Protein AF-A0AAE0FX64-F1 (afdb_monomer)

pLDDT: mean 77.16, std 15.78, range [43.53, 96.94]

Nearest PDB structures (foldseek):
  6x3m-assembly2_D  TM=1.514E-01  e=5.881E+00  Streptococcus pyogenes phage H4489A
  6x3m-assembly2_E  TM=1.692E-01  e=7.720E+00  Streptococcus pyogenes phage H4489A

Foldseek 3Di:
DVQVVVVHDPCPCVVQVDPPHDDDDDDADDDDDPQAQDQPPQQPQDLDPDDPVRHDYSDDDDDDPGFKDKAQDDLDFRDWDDDPSGTDTDHHQNVDPDDHPPDDIDMDGDDDDD

Structure (mmCIF, N/CA/C/O backbone):
data_AF-A0AAE0FX64-F1
#
_entry.id   AF-A0AAE0FX64-F1
#
loop_
_atom_site.group_PDB
_atom_site.id
_atom_site.type_symbol
_atom_site.label_atom_id
_atom_site.label_alt_id
_atom_site.label_comp_id
_atom_site.label_asym_id
_atom_site.label_entity_id
_atom_site.label_seq_id
_atom_site.pdbx_PDB_ins_code
_atom_site.Cartn_x
_atom_site.Cartn_y
_atom_site.Cartn_z
_atom_site.occupancy
_atom_site.B_iso_or_equiv
_atom_site.auth_seq_id
_atom_site.auth_comp_id
_atom_site.auth_asym_id
_atom_site.auth_atom_id
_atom_site.pdbx_PDB_model_num
ATOM 1 N N . ALA A 1 1 ? -15.455 4.513 8.759 1.00 88.56 1 ALA A N 1
ATOM 2 C CA . ALA A 1 1 ? -15.766 3.591 7.643 1.00 88.56 1 ALA A CA 1
ATOM 3 C C . ALA A 1 1 ? -15.328 2.167 7.974 1.00 88.56 1 ALA A C 1
ATOM 5 O O . ALA A 1 1 ? -16.208 1.354 8.191 1.00 88.56 1 ALA A O 1
ATOM 6 N N . MET A 1 2 ? -14.022 1.890 8.125 1.00 90.38 2 MET A N 1
ATOM 7 C CA . MET A 1 2 ? -13.515 0.538 8.438 1.00 90.38 2 MET A CA 1
ATOM 8 C C . MET A 1 2 ? -14.199 -0.126 9.644 1.00 90.38 2 MET A C 1
ATOM 10 O O . MET A 1 2 ? -14.647 -1.255 9.517 1.00 90.38 2 MET A O 1
ATOM 14 N N . ALA A 1 3 ? -14.330 0.571 10.782 1.00 92.31 3 ALA A N 1
ATOM 15 C CA . ALA A 1 3 ? -14.966 -0.002 11.977 1.00 92.31 3 ALA A CA 1
ATOM 16 C C . ALA A 1 3 ? -16.429 -0.400 11.722 1.00 92.31 3 ALA A C 1
ATOM 18 O O . ALA A 1 3 ? -16.837 -1.513 12.028 1.00 92.31 3 ALA A O 1
ATOM 19 N N . LEU A 1 4 ? -17.187 0.480 11.064 1.00 95.88 4 LEU A N 1
ATOM 20 C CA . LEU A 1 4 ? -18.588 0.232 10.721 1.00 95.88 4 LEU A CA 1
ATOM 21 C C . LEU A 1 4 ? -18.750 -0.939 9.739 1.00 95.88 4 LEU A C 1
ATOM 23 O O . LEU A 1 4 ? -19.707 -1.687 9.855 1.00 95.88 4 LEU A O 1
ATOM 27 N N . SER A 1 5 ? -17.819 -1.124 8.794 1.00 94.75 5 SER A N 1
ATOM 28 C CA . SER A 1 5 ? -17.826 -2.275 7.874 1.00 94.75 5 SER A CA 1
ATOM 29 C C . SER A 1 5 ? -17.555 -3.617 8.561 1.00 94.75 5 SER A C 1
ATOM 31 O O . SER A 1 5 ? -17.795 -4.655 7.957 1.00 94.75 5 SER A O 1
ATOM 33 N N . LEU A 1 6 ? -17.041 -3.591 9.793 1.00 92.38 6 LEU A N 1
ATOM 34 C CA . LEU A 1 6 ? -16.822 -4.759 10.646 1.00 92.38 6 LEU A CA 1
ATOM 35 C C . LEU A 1 6 ? -17.911 -4.898 11.725 1.00 92.38 6 LEU A C 1
ATOM 37 O O . LEU A 1 6 ? -17.715 -5.638 12.684 1.00 92.38 6 LEU A O 1
ATOM 41 N N . ASP A 1 7 ? -19.017 -4.153 11.610 1.00 96.25 7 ASP A N 1
ATOM 42 C CA . ASP A 1 7 ? -20.089 -4.075 12.613 1.00 96.25 7 ASP A CA 1
ATOM 43 C C . ASP A 1 7 ? -19.603 -3.642 14.014 1.00 96.25 7 ASP A C 1
ATOM 45 O O . ASP A 1 7 ? -20.181 -3.995 15.044 1.00 96.25 7 ASP A O 1
ATOM 49 N N . LEU A 1 8 ? -18.539 -2.833 14.063 1.00 94.94 8 LEU A N 1
ATOM 50 C CA . LEU A 1 8 ? -17.986 -2.260 15.290 1.00 94.94 8 LEU A CA 1
ATOM 51 C C . LEU A 1 8 ? -18.416 -0.792 15.483 1.00 94.94 8 LEU A C 1
ATOM 53 O O . LEU A 1 8 ? -18.700 -0.091 14.504 1.00 94.94 8 LEU A O 1
ATOM 57 N N . PRO A 1 9 ? -18.416 -0.273 16.730 1.00 96.94 9 PRO A N 1
ATOM 58 C CA . PRO A 1 9 ? -18.567 1.156 16.992 1.00 96.94 9 PRO A CA 1
ATOM 59 C C . PRO A 1 9 ? -17.598 2.019 16.170 1.00 96.94 9 PRO A C 1
ATOM 61 O O . PRO A 1 9 ? -16.444 1.659 15.957 1.00 96.94 9 PRO A O 1
ATOM 64 N N . ALA A 1 10 ? -18.036 3.207 15.743 1.00 95.25 10 ALA A N 1
ATOM 65 C CA . ALA A 1 10 ? -17.227 4.080 14.882 1.00 95.25 10 ALA A CA 1
ATOM 66 C C . ALA A 1 10 ? -15.847 4.438 15.471 1.00 95.25 10 ALA A C 1
ATOM 68 O O . ALA A 1 10 ? -14.904 4.634 14.708 1.00 95.25 10 ALA A O 1
ATOM 69 N N . SER A 1 11 ? -15.739 4.477 16.801 1.00 93.25 11 SER A N 1
ATOM 70 C CA . SER A 1 11 ? -14.532 4.801 17.565 1.00 93.25 11 SER A CA 1
ATOM 71 C C . SER A 1 11 ? -13.617 3.603 17.848 1.00 93.25 11 SER A C 1
ATOM 73 O O . SER A 1 11 ? -12.603 3.748 18.528 1.00 93.25 11 SER A O 1
ATOM 75 N N . SER A 1 12 ? -13.937 2.400 17.355 1.00 90.62 12 SER A N 1
ATOM 76 C CA . SER A 1 12 ? -13.191 1.177 17.696 1.00 90.62 12 SER A CA 1
ATOM 77 C C . SER A 1 12 ? -11.717 1.193 17.294 1.00 90.62 12 SER A C 1
ATOM 79 O O . SER A 1 12 ? -10.937 0.421 17.847 1.00 90.62 12 SER A O 1
ATOM 81 N N . PHE A 1 13 ? -11.319 2.067 16.367 1.00 87.94 13 PHE A N 1
ATOM 82 C CA . PHE A 1 13 ? -9.920 2.223 15.974 1.00 87.94 13 PHE A CA 1
ATOM 83 C C . PHE A 1 13 ? -9.236 3.469 16.551 1.00 87.94 13 PHE A C 1
ATOM 85 O O . PHE A 1 13 ? -8.040 3.640 16.331 1.00 87.94 13 PHE A O 1
ATOM 92 N N . ASP A 1 14 ? -9.938 4.304 17.326 1.00 88.75 14 ASP A N 1
ATOM 93 C CA . ASP A 1 14 ? -9.409 5.587 17.813 1.00 88.75 14 ASP A CA 1
ATOM 94 C C . ASP A 1 14 ? -8.144 5.400 18.655 1.00 88.75 14 ASP A C 1
ATOM 96 O O . ASP A 1 14 ? -7.192 6.162 18.510 1.00 88.75 14 ASP A O 1
ATOM 100 N N . GLN A 1 15 ? -8.086 4.332 19.458 1.00 83.62 15 GLN A N 1
ATOM 101 C CA . GLN A 1 15 ? -6.920 4.008 20.289 1.00 83.62 15 GLN A CA 1
ATOM 102 C C . GLN A 1 15 ? -5.633 3.756 19.484 1.00 83.62 15 GLN A C 1
ATOM 104 O O . GLN A 1 15 ? -4.537 3.950 20.000 1.00 83.62 15 GLN A O 1
ATOM 109 N N . TYR A 1 16 ? -5.747 3.327 18.222 1.00 83.25 16 TYR A N 1
ATOM 110 C CA . TYR A 1 16 ? -4.592 3.101 17.343 1.00 83.25 16 TYR A CA 1
ATOM 111 C C . TYR A 1 16 ? -4.169 4.374 16.598 1.00 83.25 16 TYR A C 1
ATOM 113 O O . TYR A 1 16 ? -3.093 4.410 16.004 1.00 83.25 16 TYR A O 1
ATOM 121 N N . CYS A 1 17 ? -5.009 5.410 16.636 1.00 83.25 17 CYS A N 1
ATOM 122 C CA . CYS A 1 17 ? -4.814 6.693 15.963 1.00 83.25 17 CYS A CA 1
ATOM 123 C C . CYS A 1 17 ? -4.606 7.857 16.953 1.00 83.25 17 CYS A C 1
ATOM 125 O O . CYS A 1 17 ? -4.381 8.990 16.532 1.00 83.25 17 CYS A O 1
ATOM 127 N N . SER A 1 18 ? -4.704 7.604 18.261 1.00 81.06 18 SER A N 1
ATOM 128 C CA . SER A 1 18 ? -4.551 8.595 19.328 1.00 81.06 18 SER A CA 1
ATOM 129 C C . SER A 1 18 ? -3.079 8.865 19.672 1.00 81.06 18 SER A C 1
ATOM 131 O O . SER A 1 18 ? -2.166 8.417 18.978 1.00 81.06 18 SER A O 1
ATOM 133 N N . GLU A 1 19 ? -2.823 9.643 20.724 1.00 79.38 19 GLU A N 1
ATOM 134 C CA . GLU A 1 19 ? -1.471 10.037 21.140 1.00 79.38 19 GLU A CA 1
ATOM 135 C C . GLU A 1 19 ? -0.508 8.841 21.257 1.00 79.38 19 GLU A C 1
ATOM 137 O O . GLU A 1 19 ? -0.845 7.803 21.822 1.00 79.38 19 GLU A O 1
ATOM 142 N N . GLY A 1 20 ? 0.700 8.992 20.705 1.00 75.56 20 GLY A N 1
ATOM 143 C CA . GLY A 1 20 ? 1.733 7.949 20.690 1.00 75.56 20 GLY A CA 1
ATOM 144 C C . GLY A 1 20 ? 1.787 7.094 19.418 1.00 75.56 20 GLY A C 1
ATOM 145 O O . GLY A 1 20 ? 2.748 6.341 19.252 1.00 75.56 20 GLY A O 1
ATOM 146 N N . HIS A 1 21 ? 0.828 7.226 18.493 1.00 81.00 21 HIS A N 1
ATOM 147 C CA . HIS A 1 21 ? 0.955 6.603 17.173 1.00 81.00 21 HIS A CA 1
ATOM 148 C C . HIS A 1 21 ? 2.131 7.211 16.389 1.00 81.00 21 HIS A C 1
ATOM 150 O O . HIS A 1 21 ? 2.420 8.407 16.476 1.00 81.00 21 HIS A O 1
ATOM 156 N N . THR A 1 22 ? 2.816 6.385 15.600 1.00 81.56 22 THR A N 1
ATOM 157 C CA . THR A 1 22 ? 3.906 6.830 14.731 1.00 81.56 22 THR A CA 1
ATOM 158 C C . THR A 1 22 ? 3.419 6.898 13.290 1.00 81.56 22 THR A C 1
ATOM 160 O O . THR A 1 22 ? 2.960 5.912 12.721 1.00 81.56 22 THR A O 1
ATOM 163 N N . SER A 1 23 ? 3.535 8.082 12.692 1.00 86.06 23 SER A N 1
ATOM 164 C CA . SER A 1 23 ? 3.363 8.291 11.253 1.00 86.06 23 SER A CA 1
ATOM 165 C C . SER A 1 23 ? 4.723 8.622 10.647 1.00 86.06 23 SER A C 1
ATOM 167 O O . SER A 1 23 ? 5.478 9.406 11.222 1.00 86.06 23 SER A O 1
ATOM 169 N N . TYR A 1 24 ? 5.054 8.043 9.494 1.00 88.38 24 TYR A N 1
ATOM 170 C CA . TYR A 1 24 ? 6.290 8.357 8.777 1.00 88.38 24 TYR A CA 1
ATOM 171 C C . TYR A 1 24 ? 6.052 8.427 7.269 1.00 88.38 24 TYR A C 1
ATOM 173 O O . TYR A 1 24 ? 5.180 7.753 6.726 1.00 88.38 24 TYR A O 1
ATOM 181 N N . LEU A 1 25 ? 6.853 9.250 6.593 1.00 92.62 25 LEU A N 1
ATOM 182 C CA . LEU A 1 25 ? 6.854 9.390 5.141 1.00 92.62 25 LEU A CA 1
ATOM 183 C C . LEU A 1 25 ? 8.064 8.651 4.565 1.00 92.62 25 LEU A C 1
ATOM 185 O O . LEU A 1 25 ? 9.189 8.859 5.019 1.00 92.62 25 LEU A O 1
ATOM 189 N N . ARG A 1 26 ? 7.842 7.819 3.543 1.00 93.50 26 ARG A N 1
ATOM 190 C CA . ARG A 1 26 ? 8.909 7.236 2.719 1.00 93.50 26 ARG A CA 1
ATOM 191 C C . ARG A 1 26 ? 8.817 7.795 1.308 1.00 93.50 26 ARG A C 1
ATOM 193 O O . ARG A 1 26 ? 7.772 7.693 0.674 1.00 93.50 26 ARG A O 1
ATOM 200 N N . LEU A 1 27 ? 9.918 8.364 0.827 1.00 95.19 27 LEU A N 1
ATOM 201 C CA . LEU A 1 27 ? 10.075 8.791 -0.559 1.00 95.19 27 LEU A CA 1
ATOM 202 C C . LEU A 1 27 ? 11.013 7.800 -1.240 1.00 95.19 27 LEU A C 1
ATOM 204 O O . LEU A 1 27 ? 12.211 7.791 -0.964 1.00 95.19 27 LEU A O 1
ATOM 208 N N . ASN A 1 28 ? 10.454 6.943 -2.088 1.00 93.62 28 ASN A N 1
ATOM 209 C CA . ASN A 1 28 ? 11.212 5.909 -2.779 1.00 93.62 28 ASN A CA 1
ATOM 210 C C . ASN A 1 28 ? 11.461 6.341 -4.227 1.00 93.62 28 ASN A C 1
ATOM 212 O O . ASN A 1 28 ? 10.514 6.662 -4.942 1.00 93.62 28 ASN A O 1
ATOM 216 N N . TYR A 1 29 ? 12.722 6.329 -4.659 1.00 92.62 29 TYR A N 1
ATOM 217 C CA . TYR A 1 29 ? 13.104 6.525 -6.056 1.00 92.62 29 TYR A CA 1
ATOM 218 C C . TYR A 1 29 ? 13.750 5.244 -6.580 1.00 92.62 29 TYR A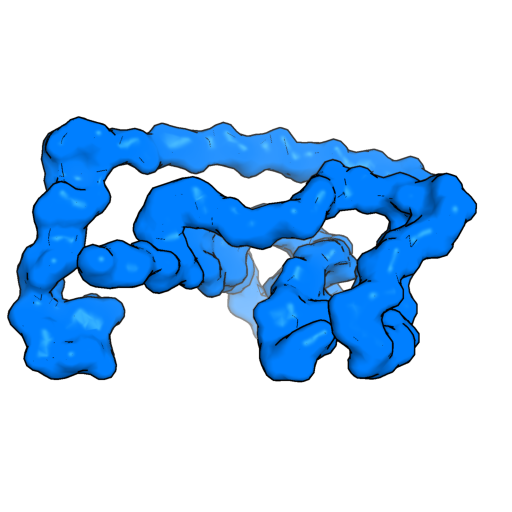 C 1
ATOM 220 O O . TYR A 1 29 ? 14.763 4.795 -6.041 1.00 92.62 29 TYR A O 1
ATOM 228 N N . TYR A 1 30 ? 13.164 4.667 -7.627 1.00 89.25 30 TYR A N 1
ATOM 229 C CA . TYR A 1 30 ? 13.629 3.428 -8.244 1.00 89.25 30 TYR A CA 1
ATOM 230 C C . TYR A 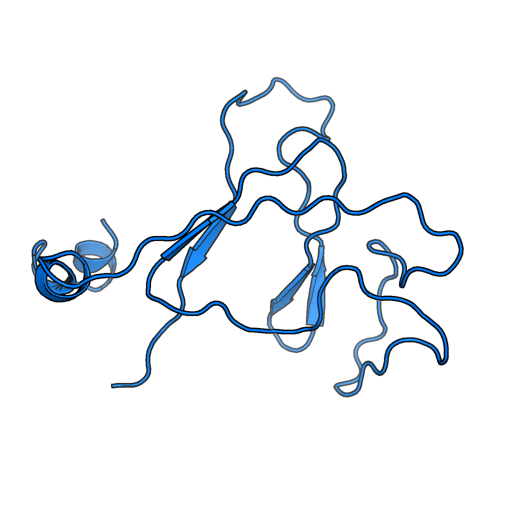1 30 ? 14.190 3.738 -9.641 1.00 89.25 30 TYR A C 1
ATOM 232 O O . TYR A 1 30 ? 13.411 3.975 -10.565 1.00 89.25 30 TYR A O 1
ATOM 240 N N . PRO A 1 31 ? 15.521 3.787 -9.825 1.00 87.00 31 PRO A N 1
ATOM 241 C CA . PRO A 1 31 ? 16.109 4.100 -11.124 1.00 87.00 31 PRO A CA 1
ATOM 242 C C . PRO A 1 31 ? 15.864 2.974 -12.147 1.00 87.00 31 PRO A C 1
ATOM 244 O O . PRO A 1 31 ? 15.743 1.809 -11.755 1.00 87.00 31 PRO A O 1
ATOM 247 N N . PRO A 1 32 ? 15.860 3.280 -13.462 1.00 84.38 32 PRO A N 1
ATOM 248 C CA . PRO A 1 32 ? 15.855 2.257 -14.502 1.00 84.38 32 PRO A CA 1
ATOM 249 C C . PRO A 1 32 ? 17.008 1.271 -14.301 1.00 84.38 32 PRO A C 1
ATOM 251 O O . PRO A 1 32 ? 18.158 1.676 -14.129 1.00 84.38 32 PRO A O 1
ATOM 254 N N . CYS A 1 33 ? 16.705 -0.022 -14.343 1.00 75.94 33 CYS A N 1
ATOM 255 C CA . CYS A 1 33 ? 17.682 -1.081 -14.141 1.00 75.94 33 CYS A CA 1
ATOM 256 C C . CYS A 1 33 ? 17.500 -2.153 -15.229 1.00 75.94 33 CYS A C 1
ATOM 258 O O . CYS A 1 33 ? 16.367 -2.561 -15.485 1.00 75.94 33 CYS A O 1
ATOM 260 N N . PRO A 1 34 ? 18.578 -2.588 -15.905 1.00 69.25 34 PRO A N 1
ATOM 261 C CA . PRO A 1 34 ? 18.488 -3.552 -17.003 1.00 69.25 34 PRO A CA 1
ATOM 262 C C . PRO A 1 34 ? 18.129 -4.977 -16.546 1.00 69.25 34 PRO A C 1
ATOM 264 O O . PRO A 1 34 ? 17.539 -5.719 -17.328 1.00 69.25 34 PRO A O 1
ATOM 267 N N . ASP A 1 35 ? 18.413 -5.321 -15.283 1.00 65.69 35 ASP A N 1
ATOM 268 C CA . ASP A 1 35 ? 18.310 -6.682 -14.731 1.00 65.69 35 ASP A CA 1
ATOM 269 C C . ASP A 1 35 ? 17.241 -6.814 -13.620 1.00 65.69 35 ASP A C 1
ATOM 271 O O . ASP A 1 35 ? 17.311 -7.706 -12.770 1.00 65.69 35 ASP A O 1
ATOM 275 N N . VAL A 1 36 ? 16.240 -5.923 -13.569 1.00 65.44 36 VAL A N 1
ATOM 276 C CA . VAL A 1 36 ? 15.145 -6.056 -12.585 1.00 65.44 36 VAL A CA 1
ATOM 277 C C . VAL A 1 36 ? 14.226 -7.223 -12.914 1.00 65.44 36 VAL A C 1
ATOM 279 O O . VAL A 1 36 ? 13.916 -7.494 -14.078 1.00 65.44 36 VAL A O 1
ATOM 282 N N . ALA A 1 37 ? 13.720 -7.876 -11.864 1.00 63.03 37 ALA A N 1
ATOM 283 C CA . ALA A 1 37 ? 12.581 -8.775 -11.996 1.00 63.03 37 ALA A CA 1
ATOM 284 C C . ALA A 1 37 ? 11.436 -8.012 -12.688 1.00 63.03 37 ALA A C 1
ATOM 286 O O . ALA A 1 37 ? 10.967 -6.988 -12.192 1.00 63.03 37 ALA A O 1
ATOM 287 N N . ARG A 1 38 ? 11.028 -8.469 -13.876 1.00 59.91 38 ARG A N 1
ATOM 288 C CA . ARG A 1 38 ? 10.001 -7.800 -14.681 1.00 59.91 38 ARG A CA 1
ATOM 289 C C . ARG A 1 38 ? 8.683 -7.694 -13.907 1.00 59.91 38 ARG A C 1
ATOM 291 O O . ARG A 1 38 ? 8.142 -8.710 -13.479 1.00 59.91 38 ARG A O 1
ATOM 298 N N . ALA A 1 39 ? 8.155 -6.475 -13.768 1.00 55.75 39 ALA A N 1
ATOM 299 C CA . ALA A 1 39 ? 6.902 -6.205 -13.052 1.00 55.75 39 ALA A CA 1
ATOM 300 C C . ALA A 1 39 ? 5.672 -6.847 -13.727 1.00 55.75 39 ALA A C 1
ATOM 302 O O . ALA A 1 39 ? 4.683 -7.154 -13.060 1.00 55.75 39 ALA A O 1
ATOM 303 N N . ASP A 1 40 ? 5.753 -7.069 -15.040 1.00 53.94 40 ASP A N 1
ATOM 304 C CA . ASP A 1 40 ? 4.736 -7.673 -15.901 1.00 53.94 40 ASP A CA 1
ATOM 305 C C . ASP A 1 40 ? 4.974 -9.163 -16.184 1.00 53.94 40 ASP A C 1
ATOM 307 O O . ASP A 1 40 ? 4.155 -9.798 -16.853 1.00 53.94 40 ASP A O 1
ATOM 311 N N . ALA A 1 41 ? 6.069 -9.749 -15.683 1.00 56.94 41 ALA A N 1
ATOM 312 C CA . ALA A 1 41 ? 6.271 -11.180 -15.814 1.00 56.94 41 ALA A CA 1
ATOM 313 C C . ALA A 1 41 ? 5.129 -11.896 -15.086 1.00 56.94 41 ALA A C 1
ATOM 315 O O . ALA A 1 41 ? 4.981 -11.790 -13.869 1.00 56.94 41 ALA A O 1
ATOM 316 N N . VAL A 1 42 ? 4.314 -12.632 -15.844 1.00 45.97 42 VAL A N 1
ATOM 317 C CA . VAL A 1 42 ? 3.380 -13.616 -15.297 1.00 45.97 42 VAL A CA 1
ATOM 318 C C . VAL A 1 42 ? 4.232 -14.675 -14.621 1.00 45.97 42 VAL A C 1
ATOM 320 O O . VAL A 1 42 ? 4.736 -15.596 -15.262 1.00 45.97 42 VAL A O 1
ATOM 323 N N . LEU A 1 43 ? 4.465 -14.498 -13.328 1.00 48.19 43 LEU A N 1
ATOM 324 C CA . LEU A 1 43 ? 5.271 -15.430 -12.570 1.00 48.19 43 LEU A CA 1
ATOM 325 C C . LEU A 1 43 ? 4.464 -16.732 -12.443 1.00 48.19 43 LEU A C 1
ATOM 327 O O . LEU A 1 43 ? 3.283 -16.681 -12.071 1.00 48.19 43 LEU A O 1
ATOM 331 N N . PRO A 1 44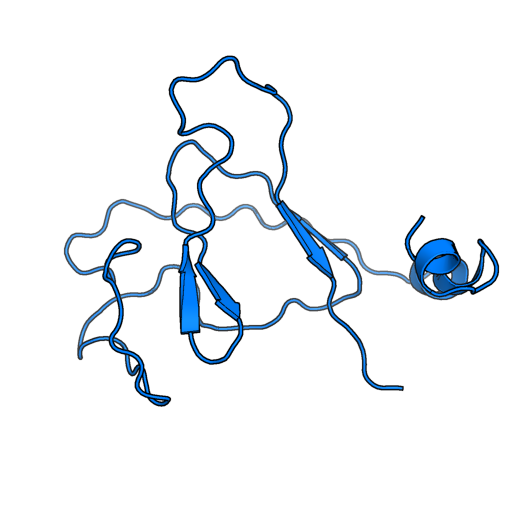 ? 5.030 -17.887 -12.842 1.00 44.56 44 PRO A N 1
ATOM 332 C CA . PRO A 1 44 ? 4.319 -19.151 -12.778 1.00 44.56 44 PRO A CA 1
ATOM 333 C C . PRO A 1 44 ? 3.908 -19.455 -11.337 1.00 44.56 44 PRO A C 1
ATOM 335 O O . PRO A 1 44 ? 4.566 -19.069 -10.377 1.00 44.56 44 PRO A O 1
ATOM 338 N N . VAL A 1 45 ? 2.776 -20.144 -11.226 1.00 43.53 45 VAL A N 1
ATOM 339 C CA . VAL A 1 45 ? 1.919 -20.324 -10.041 1.00 43.53 45 VAL A CA 1
ATOM 340 C C . VAL A 1 45 ? 2.549 -21.140 -8.895 1.00 43.53 45 VAL A C 1
ATOM 342 O O . VAL A 1 45 ? 1.825 -21.645 -8.046 1.00 43.53 45 VAL A O 1
ATOM 345 N N . ALA A 1 46 ? 3.867 -21.317 -8.862 1.00 44.94 46 ALA A N 1
ATOM 346 C CA . ALA A 1 46 ? 4.518 -22.121 -7.839 1.00 44.94 46 ALA A CA 1
ATOM 347 C C . ALA A 1 46 ? 4.816 -21.278 -6.592 1.00 44.94 46 ALA A C 1
ATOM 349 O O . ALA A 1 46 ? 5.308 -20.154 -6.676 1.00 44.94 46 ALA A O 1
ATOM 350 N N . GLU A 1 47 ? 4.520 -21.861 -5.434 1.00 47.88 47 GLU A N 1
ATOM 351 C CA . GLU A 1 47 ? 4.598 -21.291 -4.083 1.00 47.88 47 GLU A CA 1
ATOM 352 C C . GLU A 1 47 ? 5.996 -20.783 -3.670 1.00 47.88 47 GLU A C 1
ATOM 354 O O . GLU A 1 47 ? 6.134 -20.132 -2.635 1.00 47.88 47 GLU A O 1
ATOM 359 N N . GLU A 1 48 ? 7.005 -20.983 -4.517 1.00 52.53 48 GLU A N 1
ATOM 360 C CA . GLU A 1 48 ? 8.413 -20.650 -4.314 1.00 52.53 48 GLU A CA 1
ATOM 361 C C . GLU A 1 48 ? 8.936 -19.854 -5.511 1.00 52.53 48 GLU A C 1
ATOM 363 O O . GLU A 1 48 ? 9.684 -20.314 -6.368 1.00 52.53 48 GLU A O 1
ATOM 368 N N . MET A 1 49 ? 8.491 -18.610 -5.601 1.00 52.44 49 MET A N 1
ATOM 369 C CA . MET A 1 49 ? 9.054 -17.657 -6.539 1.00 52.44 49 MET A CA 1
ATOM 370 C C . MET A 1 49 ? 10.334 -17.081 -5.931 1.00 52.44 49 MET A C 1
ATOM 372 O O . MET A 1 49 ? 10.292 -15.984 -5.369 1.00 52.44 49 MET A O 1
ATOM 376 N N . GLU A 1 50 ? 11.453 -17.802 -5.999 1.00 55.28 50 GLU A N 1
ATOM 377 C CA . GLU A 1 50 ? 12.762 -17.146 -5.941 1.00 55.28 50 GLU A CA 1
ATOM 378 C C . GLU A 1 50 ? 12.871 -16.249 -7.181 1.00 55.28 50 GLU A C 1
ATOM 380 O O . GLU A 1 50 ? 12.525 -16.653 -8.295 1.00 55.28 50 GLU A O 1
ATOM 385 N N . ALA A 1 51 ? 13.261 -14.986 -6.992 1.00 55.22 51 ALA A N 1
ATOM 386 C CA . ALA A 1 51 ? 13.602 -14.138 -8.128 1.00 55.22 51 ALA A CA 1
ATOM 387 C C . ALA A 1 51 ? 14.694 -14.857 -8.953 1.00 55.22 51 ALA A C 1
ATOM 389 O O . ALA A 1 51 ? 15.505 -15.568 -8.353 1.00 55.22 51 ALA A O 1
ATOM 390 N N . PRO A 1 52 ? 14.734 -14.715 -10.295 1.00 54.03 52 PRO A N 1
ATOM 391 C CA . PRO A 1 52 ? 15.812 -15.301 -11.087 1.00 54.03 52 PRO A CA 1
ATOM 392 C C . PRO A 1 52 ? 17.164 -14.986 -10.431 1.00 54.03 52 PRO A C 1
ATOM 394 O O . PRO A 1 52 ? 17.334 -13.851 -9.981 1.00 54.03 52 PRO A O 1
ATOM 397 N N . PRO A 1 53 ? 18.119 -15.927 -10.349 1.00 51.34 53 PRO A N 1
ATOM 398 C CA . PRO A 1 53 ? 19.431 -15.637 -9.786 1.00 51.34 53 PRO A CA 1
ATOM 399 C C . PRO A 1 53 ? 20.034 -14.395 -10.460 1.00 51.34 53 PRO A C 1
ATOM 401 O O . PRO A 1 53 ? 20.247 -14.390 -11.670 1.00 51.34 53 PRO A O 1
ATOM 404 N N . GLY A 1 54 ? 20.255 -13.329 -9.686 1.00 56.97 54 GLY A N 1
ATOM 405 C CA . GLY A 1 54 ? 20.747 -12.037 -10.185 1.00 56.97 54 GLY A CA 1
ATOM 406 C C . GLY A 1 54 ? 19.680 -10.978 -10.494 1.00 56.97 54 GLY A C 1
ATOM 407 O O . GLY A 1 54 ? 20.046 -9.849 -10.804 1.00 56.97 54 GLY A O 1
ATOM 408 N N . ALA A 1 55 ? 18.387 -11.286 -10.373 1.00 65.25 55 ALA A N 1
ATOM 409 C CA . ALA A 1 55 ? 17.327 -10.296 -10.518 1.00 65.25 55 ALA A CA 1
ATOM 410 C C . ALA A 1 55 ? 17.297 -9.346 -9.316 1.00 65.25 55 ALA A C 1
ATOM 412 O O . ALA A 1 55 ? 17.202 -9.769 -8.162 1.00 65.25 55 ALA A O 1
ATOM 413 N N . ILE A 1 56 ? 17.344 -8.048 -9.598 1.00 72.69 56 ILE A N 1
ATOM 414 C CA . ILE A 1 56 ? 17.350 -7.006 -8.570 1.00 72.69 56 ILE A CA 1
ATOM 415 C C . ILE A 1 56 ? 15.900 -6.591 -8.290 1.00 72.69 56 ILE A C 1
ATOM 417 O O . ILE A 1 56 ? 15.150 -6.271 -9.214 1.00 72.69 56 ILE A O 1
ATOM 421 N N . MET A 1 57 ? 15.485 -6.602 -7.022 1.00 79.31 57 MET A N 1
ATOM 422 C CA . MET A 1 57 ? 14.194 -6.050 -6.593 1.00 79.31 57 MET A CA 1
ATOM 423 C C . MET A 1 57 ? 14.380 -4.615 -6.099 1.00 79.31 57 MET A C 1
ATOM 425 O O . MET A 1 57 ? 15.343 -4.320 -5.395 1.00 79.31 57 MET A O 1
ATOM 429 N N . GLY A 1 58 ? 13.449 -3.721 -6.448 1.00 84.50 58 GLY A N 1
ATOM 430 C CA . GLY A 1 58 ? 13.463 -2.347 -5.932 1.00 84.50 58 GLY A CA 1
ATOM 431 C C . GLY A 1 58 ? 13.233 -2.303 -4.420 1.00 84.50 58 GLY A C 1
ATOM 432 O O . GLY A 1 58 ? 13.912 -1.574 -3.701 1.00 84.50 58 GLY A O 1
ATOM 433 N N . ILE A 1 59 ? 12.300 -3.121 -3.931 1.00 87.00 59 ILE A N 1
ATOM 434 C CA . ILE A 1 59 ? 12.060 -3.358 -2.510 1.00 87.00 59 ILE A CA 1
ATOM 435 C C . ILE A 1 59 ? 11.794 -4.847 -2.290 1.00 87.00 59 ILE A C 1
ATOM 437 O O . ILE A 1 59 ? 11.115 -5.486 -3.095 1.00 87.00 59 ILE A O 1
ATOM 441 N N . GLU A 1 60 ? 12.353 -5.397 -1.215 1.00 84.88 60 GLU A N 1
ATOM 442 C CA . GLU A 1 60 ? 12.111 -6.780 -0.805 1.00 84.88 60 GLU A CA 1
ATOM 443 C C . GLU A 1 60 ? 10.638 -7.025 -0.465 1.00 84.88 60 GLU A C 1
ATOM 445 O O . GLU A 1 60 ? 9.876 -6.106 -0.148 1.00 84.88 60 GLU A O 1
ATOM 450 N N . ARG A 1 61 ? 10.229 -8.293 -0.496 1.00 86.94 61 ARG A N 1
ATOM 451 C CA . ARG A 1 61 ? 8.858 -8.690 -0.153 1.00 86.94 61 ARG A CA 1
ATOM 452 C C . ARG A 1 61 ? 8.619 -8.467 1.331 1.00 86.94 61 ARG A C 1
ATOM 454 O O . ARG A 1 61 ? 9.340 -9.003 2.167 1.00 86.94 61 ARG A O 1
ATOM 461 N N . HIS A 1 62 ? 7.582 -7.716 1.666 1.00 88.94 62 HIS A N 1
ATOM 462 C CA . HIS A 1 62 ? 7.234 -7.444 3.053 1.00 88.94 62 HIS A CA 1
ATOM 463 C C . HIS A 1 62 ? 5.748 -7.119 3.192 1.00 88.94 62 HIS A C 1
ATOM 465 O O . HIS A 1 62 ? 5.049 -6.852 2.216 1.00 88.94 62 HIS A O 1
ATOM 471 N N . THR A 1 63 ? 5.283 -7.140 4.435 1.00 90.00 63 THR A N 1
ATOM 472 C CA . THR A 1 63 ? 4.048 -6.479 4.857 1.00 90.00 63 THR A CA 1
ATOM 473 C C . THR A 1 63 ? 4.414 -5.181 5.556 1.00 90.00 63 THR A C 1
ATOM 475 O O . THR A 1 63 ? 5.401 -5.150 6.299 1.00 90.00 63 THR A O 1
ATOM 478 N N . ASP A 1 64 ? 3.606 -4.141 5.391 1.00 89.56 64 ASP A N 1
ATOM 479 C CA . ASP A 1 64 ? 3.873 -2.867 6.050 1.00 89.56 64 ASP A CA 1
ATOM 480 C C . ASP A 1 64 ? 3.812 -2.954 7.581 1.00 89.56 64 ASP A C 1
ATOM 482 O O . ASP A 1 64 ? 3.186 -3.829 8.192 1.00 89.56 64 ASP A O 1
ATOM 486 N N . ALA A 1 65 ? 4.511 -2.021 8.220 1.00 83.88 65 ALA A N 1
ATOM 487 C CA . ALA A 1 65 ? 4.415 -1.801 9.653 1.00 83.88 65 ALA A CA 1
ATOM 488 C C . ALA A 1 65 ? 3.329 -0.757 9.940 1.00 83.88 65 ALA A C 1
ATOM 490 O O . ALA A 1 65 ? 3.286 0.279 9.278 1.00 83.88 65 ALA A O 1
ATOM 491 N N . GLY A 1 66 ? 2.510 -1.002 10.963 1.00 85.31 66 GLY A N 1
ATOM 492 C CA . GLY A 1 66 ? 1.426 -0.105 11.367 1.00 85.31 66 GLY A CA 1
ATOM 493 C C . GLY A 1 66 ? 0.062 -0.505 10.805 1.00 85.31 66 GLY A C 1
ATOM 494 O O . GLY A 1 66 ? -0.098 -1.590 10.255 1.00 85.31 66 GLY A O 1
ATOM 495 N N . LEU A 1 67 ? -0.927 0.370 11.001 1.00 86.81 67 LEU A N 1
ATOM 496 C CA . LEU A 1 67 ? -2.336 0.108 10.690 1.00 86.81 67 LEU A CA 1
ATOM 497 C C . LEU A 1 67 ? -2.679 0.357 9.213 1.00 86.81 67 LEU A C 1
ATOM 499 O O . LEU A 1 67 ? -3.351 -0.458 8.583 1.00 86.81 67 LEU A O 1
ATOM 503 N N . LEU A 1 68 ? -2.236 1.494 8.672 1.00 89.88 68 LEU A N 1
ATOM 504 C CA . LEU A 1 68 ? -2.664 2.013 7.376 1.00 89.88 68 LEU A CA 1
ATOM 505 C C . LEU A 1 68 ? -1.473 2.617 6.634 1.00 89.88 68 LEU A C 1
ATOM 507 O O . LEU A 1 68 ? -0.716 3.392 7.212 1.00 89.88 68 LEU A O 1
ATOM 511 N N . THR A 1 69 ? -1.345 2.307 5.347 1.00 92.19 69 THR A N 1
ATOM 512 C CA . THR A 1 69 ? -0.435 3.008 4.437 1.00 92.19 69 THR A CA 1
ATOM 513 C C . THR A 1 69 ? -1.221 3.577 3.259 1.00 92.19 69 THR A C 1
ATOM 515 O O . THR A 1 69 ? -2.141 2.951 2.727 1.00 92.19 69 THR A O 1
ATOM 518 N N . ILE A 1 70 ? -0.879 4.816 2.902 1.00 92.31 70 ILE A N 1
ATOM 519 C CA . ILE A 1 70 ? -1.408 5.541 1.748 1.00 92.31 70 ILE A CA 1
ATOM 520 C C . ILE A 1 70 ? -0.231 5.769 0.808 1.00 92.31 70 ILE A C 1
ATOM 522 O O . ILE A 1 70 ? 0.731 6.447 1.168 1.00 92.31 70 ILE A O 1
ATOM 526 N N . LEU A 1 71 ? -0.311 5.197 -0.388 1.00 92.12 71 LEU A N 1
ATOM 527 C CA . LEU A 1 71 ? 0.745 5.250 -1.385 1.00 92.12 71 LEU A CA 1
ATOM 528 C C . LEU A 1 71 ? 0.302 6.069 -2.599 1.00 92.12 71 LEU A C 1
ATOM 530 O O . LEU A 1 71 ? -0.729 5.796 -3.218 1.00 92.12 71 LEU A O 1
ATOM 534 N N . ILE A 1 72 ? 1.139 7.038 -2.964 1.00 90.88 72 ILE A N 1
ATOM 535 C CA . ILE A 1 72 ? 1.051 7.786 -4.219 1.00 90.88 72 ILE A CA 1
ATOM 536 C C . ILE A 1 72 ? 2.125 7.227 -5.153 1.00 90.88 72 ILE A C 1
ATOM 538 O O . ILE A 1 72 ? 3.293 7.152 -4.774 1.00 90.88 72 ILE A O 1
ATOM 542 N N . GLN A 1 73 ? 1.719 6.820 -6.353 1.00 88.38 73 GLN A N 1
ATOM 543 C CA . GLN A 1 73 ? 2.606 6.252 -7.370 1.00 88.38 73 GLN A CA 1
ATOM 544 C C . GLN A 1 73 ? 2.757 7.219 -8.547 1.00 88.38 73 GLN A C 1
ATOM 546 O O . GLN A 1 73 ? 1.846 7.996 -8.838 1.00 88.38 73 GLN A O 1
ATOM 551 N N . ASP A 1 74 ? 3.899 7.157 -9.226 1.00 88.25 74 ASP A N 1
ATOM 552 C CA . ASP A 1 74 ? 4.092 7.800 -10.526 1.00 88.25 74 ASP A CA 1
ATOM 553 C C . ASP A 1 74 ? 3.382 7.004 -11.635 1.00 88.25 74 ASP A C 1
ATOM 555 O O . ASP A 1 74 ? 2.577 6.113 -11.360 1.00 88.25 74 ASP A O 1
ATOM 559 N N . ASP A 1 75 ? 3.659 7.315 -12.899 1.00 87.31 75 ASP A N 1
ATOM 560 C CA . ASP A 1 75 ? 2.999 6.690 -14.051 1.00 87.31 75 ASP A CA 1
ATOM 561 C C . ASP A 1 75 ? 3.473 5.246 -14.319 1.00 87.31 75 ASP A C 1
ATOM 563 O O . ASP A 1 75 ? 2.936 4.565 -15.198 1.00 87.31 75 ASP A O 1
ATOM 567 N N . VAL A 1 76 ? 4.459 4.741 -13.565 1.00 85.31 76 VAL A N 1
A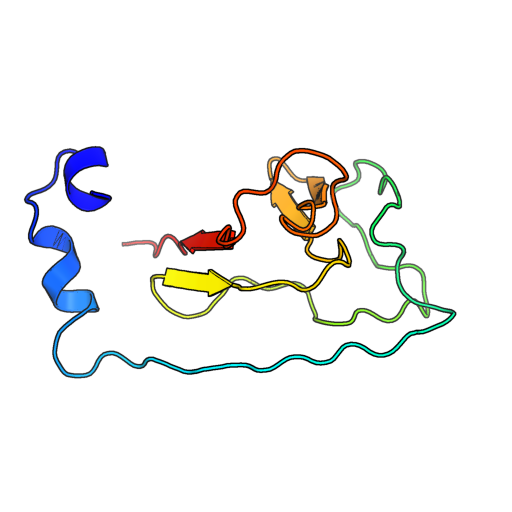TOM 568 C CA . VAL A 1 76 ? 5.043 3.412 -13.760 1.00 85.31 76 VAL A CA 1
ATOM 569 C C . VAL A 1 76 ? 4.341 2.381 -12.873 1.00 85.31 76 VAL A C 1
ATOM 571 O O . VAL A 1 76 ? 4.287 2.473 -11.646 1.00 85.31 76 VAL A O 1
ATOM 574 N N . SER A 1 77 ? 3.806 1.329 -13.497 1.00 86.31 77 SER A N 1
ATOM 575 C CA . SER A 1 77 ? 3.198 0.206 -12.769 1.00 86.31 77 SER A CA 1
ATOM 576 C C . SER A 1 77 ? 4.283 -0.762 -12.297 1.00 86.31 77 SER A C 1
ATOM 578 O O . SER A 1 77 ? 4.751 -1.586 -13.079 1.00 86.31 77 SER A O 1
ATOM 580 N N . ALA A 1 78 ? 4.685 -0.655 -11.029 1.00 85.56 78 ALA A N 1
ATOM 581 C CA . ALA A 1 78 ? 5.719 -1.511 -10.432 1.00 85.56 78 ALA A CA 1
ATOM 582 C C . ALA A 1 78 ? 5.276 -2.240 -9.151 1.00 85.56 78 ALA A C 1
ATOM 584 O O . ALA A 1 78 ? 5.858 -3.265 -8.798 1.00 85.56 78 ALA A O 1
ATOM 585 N N . LEU A 1 79 ? 4.254 -1.736 -8.449 1.00 89.75 79 LEU A N 1
ATOM 586 C CA . LEU A 1 79 ? 3.770 -2.352 -7.214 1.00 89.75 79 LEU A CA 1
ATOM 587 C C . LEU A 1 79 ? 3.132 -3.713 -7.507 1.00 89.75 79 LEU A C 1
ATOM 589 O O . LEU A 1 79 ? 2.222 -3.811 -8.328 1.00 89.75 79 LEU A O 1
ATOM 593 N N . GLN A 1 80 ? 3.554 -4.743 -6.779 1.00 88.56 80 GLN A N 1
ATOM 594 C CA . GLN A 1 80 ? 2.918 -6.055 -6.793 1.00 88.56 80 GLN A CA 1
ATOM 595 C C . GLN A 1 80 ? 2.398 -6.410 -5.398 1.00 88.56 80 GLN A C 1
ATOM 597 O O . GLN A 1 80 ? 3.059 -6.147 -4.395 1.00 88.56 80 GLN A O 1
ATOM 602 N N . VAL A 1 81 ? 1.229 -7.048 -5.336 1.00 90.31 81 VAL A N 1
ATOM 603 C CA . VAL A 1 81 ? 0.622 -7.552 -4.095 1.00 90.31 81 VAL A CA 1
ATOM 604 C C . VAL A 1 81 ? 0.379 -9.053 -4.190 1.00 90.31 81 VAL A C 1
ATOM 606 O O . VAL A 1 81 ? -0.037 -9.559 -5.237 1.00 90.31 81 VAL A O 1
ATOM 609 N N . ARG A 1 82 ? 0.636 -9.786 -3.102 1.00 87.75 82 ARG A N 1
ATOM 610 C CA . ARG A 1 82 ? 0.374 -11.227 -3.050 1.00 87.75 82 ARG A CA 1
ATOM 611 C C . ARG A 1 82 ? -1.062 -11.486 -2.592 1.00 87.75 82 ARG A C 1
ATOM 613 O O . ARG A 1 82 ? -1.431 -11.089 -1.494 1.00 87.75 82 ARG A O 1
ATOM 620 N N . HIS A 1 83 ? -1.848 -12.168 -3.418 1.00 86.69 83 HIS A N 1
ATOM 621 C CA . HIS A 1 83 ? -3.225 -12.580 -3.134 1.00 86.69 83 HIS A CA 1
ATOM 622 C C . HIS A 1 83 ? -3.448 -13.987 -3.699 1.00 86.69 83 HIS A C 1
ATOM 624 O O . HIS A 1 83 ? -3.004 -14.270 -4.812 1.00 86.69 83 HIS A O 1
ATOM 630 N N . ASP A 1 84 ? -4.078 -14.875 -2.925 1.00 87.94 84 ASP A N 1
ATOM 631 C CA . ASP A 1 84 ? -4.293 -16.290 -3.276 1.00 87.94 84 ASP A CA 1
ATOM 632 C C . ASP A 1 84 ? -3.022 -17.000 -3.768 1.00 87.94 84 ASP A C 1
ATOM 634 O O . ASP A 1 84 ? -2.986 -17.642 -4.816 1.00 87.94 84 ASP A O 1
ATOM 638 N N . GLY A 1 85 ? -1.923 -16.805 -3.035 1.00 82.38 85 GLY A N 1
ATOM 639 C CA . GLY A 1 85 ? -0.622 -17.399 -3.348 1.00 82.38 85 GLY A CA 1
ATOM 640 C C . GLY A 1 85 ? 0.11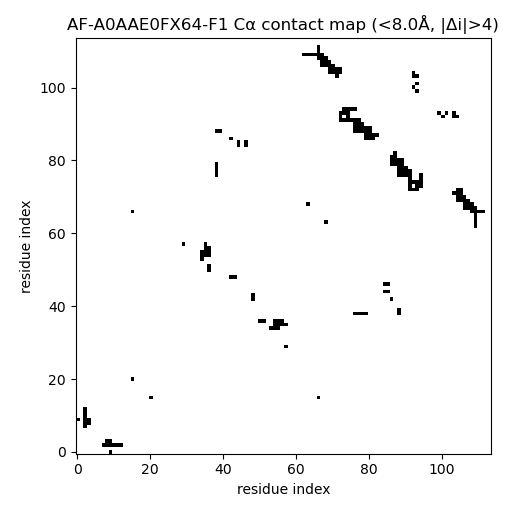5 -16.759 -4.530 1.00 82.38 85 GLY A C 1
ATOM 641 O O . GLY A 1 85 ? 1.299 -17.041 -4.704 1.00 82.38 85 GLY A O 1
ATOM 642 N N . ARG A 1 86 ? -0.516 -15.849 -5.281 1.00 80.81 86 ARG A N 1
ATOM 643 C CA . ARG A 1 86 ? 0.010 -15.272 -6.529 1.00 80.81 86 ARG A CA 1
ATOM 644 C C . ARG A 1 86 ? 0.358 -13.797 -6.384 1.00 80.81 86 ARG A C 1
ATOM 646 O O . ARG A 1 86 ? -0.302 -13.070 -5.649 1.00 80.81 86 ARG A O 1
ATOM 653 N N . TRP A 1 87 ? 1.367 -13.345 -7.124 1.00 84.94 87 TRP A N 1
ATOM 654 C CA . TRP A 1 87 ? 1.701 -11.925 -7.243 1.00 84.94 87 TRP A CA 1
ATOM 655 C C . TRP A 1 87 ? 0.849 -11.262 -8.324 1.00 84.94 87 TRP A C 1
ATOM 657 O O . TRP A 1 87 ? 0.750 -11.767 -9.440 1.00 84.94 87 TRP A O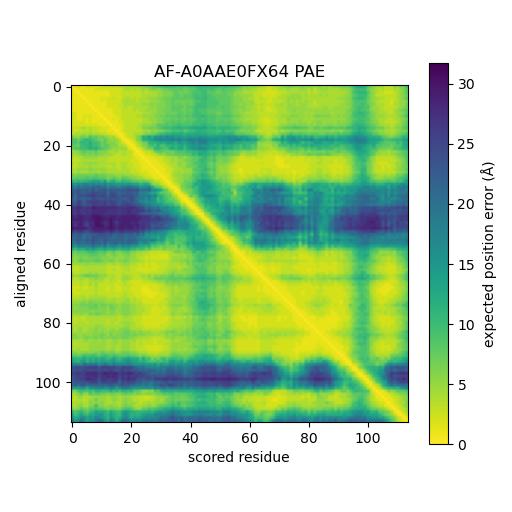 1
ATOM 667 N N . ASN A 1 88 ? 0.234 -10.134 -7.979 1.00 86.06 88 ASN A N 1
ATOM 668 C CA . ASN A 1 88 ? -0.649 -9.362 -8.845 1.00 86.06 88 ASN A CA 1
ATOM 669 C C . ASN A 1 88 ? -0.085 -7.951 -9.003 1.00 86.06 88 ASN A C 1
ATOM 671 O O . ASN A 1 88 ? 0.175 -7.283 -8.003 1.00 86.06 88 ASN A O 1
ATOM 675 N N . LEU A 1 89 ? 0.085 -7.496 -10.245 1.00 86.81 89 LEU A N 1
ATOM 676 C CA . LEU A 1 89 ? 0.490 -6.123 -10.543 1.00 86.81 89 LEU A CA 1
ATOM 677 C C . LEU A 1 89 ? -0.652 -5.158 -10.205 1.00 86.81 89 LEU A C 1
ATOM 679 O O . LEU A 1 89 ? -1.775 -5.337 -10.675 1.00 86.81 89 LEU A O 1
ATOM 683 N N . VAL A 1 90 ? -0.350 -4.121 -9.429 1.00 87.31 90 VAL A N 1
ATOM 684 C CA . VAL A 1 90 ? -1.247 -2.995 -9.169 1.00 87.31 90 VAL A CA 1
ATOM 685 C C . VAL A 1 90 ? -0.972 -1.931 -10.234 1.00 87.31 90 VAL A C 1
ATOM 687 O O . VAL A 1 90 ? 0.122 -1.356 -10.246 1.00 87.31 90 VAL A O 1
ATOM 690 N N . PRO A 1 91 ? -1.917 -1.669 -11.157 1.00 84.94 91 PRO A N 1
ATOM 691 C CA . PRO A 1 91 ? -1.731 -0.642 -12.170 1.00 84.94 91 PRO A CA 1
ATOM 692 C C . PRO A 1 91 ? -1.537 0.721 -11.513 1.00 84.94 91 PRO A C 1
ATOM 694 O O . PRO A 1 91 ? -2.281 1.074 -10.596 1.00 84.94 91 PRO A O 1
ATOM 697 N N . SER A 1 92 ? -0.585 1.504 -12.021 1.00 82.44 92 SER A N 1
ATOM 698 C CA . SER A 1 92 ? -0.494 2.911 -11.649 1.00 82.44 92 SER A CA 1
ATOM 699 C C . SER A 1 92 ? -1.826 3.595 -11.979 1.00 82.44 92 SER A C 1
ATOM 701 O O . SER A 1 92 ? -2.294 3.498 -13.123 1.00 82.44 92 SER A O 1
ATOM 703 N N . PRO A 1 93 ? -2.426 4.321 -11.023 1.00 73.19 93 PRO A N 1
ATOM 704 C CA . PRO A 1 93 ? -3.617 5.107 -11.301 1.00 73.19 93 PRO A CA 1
ATOM 705 C C . PRO A 1 93 ? -3.380 6.214 -12.339 1.00 73.19 93 PRO A C 1
ATOM 707 O O . PRO A 1 93 ? -4.323 6.632 -13.007 1.00 73.19 93 PRO A O 1
ATOM 710 N N . ASN A 1 94 ? -2.125 6.640 -12.512 1.00 71.56 94 ASN A N 1
ATOM 711 C CA . ASN A 1 94 ? -1.730 7.708 -13.425 1.00 71.56 94 ASN A CA 1
ATOM 712 C C . ASN A 1 94 ? -1.275 7.184 -14.808 1.00 71.56 94 ASN A C 1
ATOM 714 O O . ASN A 1 94 ? -1.301 7.919 -15.791 1.00 71.56 94 ASN A O 1
ATOM 718 N N . GLY A 1 95 ? -0.957 5.887 -14.929 1.00 64.06 95 GLY A N 1
ATOM 719 C CA . GLY A 1 95 ? -0.439 5.262 -16.157 1.00 64.06 95 GLY A CA 1
ATOM 720 C C . GLY A 1 95 ? -1.471 4.820 -17.213 1.00 64.06 95 GLY A C 1
ATOM 721 O O . GLY A 1 95 ? -1.094 4.155 -18.179 1.00 64.06 95 GLY A O 1
ATOM 722 N N . ARG A 1 96 ? -2.774 5.126 -17.068 1.00 55.50 96 ARG A N 1
ATOM 723 C CA . ARG A 1 96 ? -3.834 4.722 -18.029 1.00 55.50 96 ARG A CA 1
ATOM 724 C C . ARG A 1 96 ? -4.335 5.891 -18.901 1.00 55.50 96 ARG A C 1
ATOM 726 O O . ARG A 1 96 ? -4.637 6.950 -18.362 1.00 55.50 96 ARG A O 1
ATOM 733 N N . PRO A 1 97 ? -4.565 5.693 -20.219 1.00 52.41 97 PRO A N 1
ATOM 734 C CA . PRO A 1 97 ? -5.081 6.728 -21.129 1.00 52.41 97 PRO A CA 1
ATOM 735 C C . PRO A 1 97 ? -6.623 6.891 -21.086 1.00 52.41 97 PRO A C 1
ATOM 737 O O . PRO A 1 97 ? -7.270 6.981 -22.126 1.00 52.41 97 PRO A O 1
ATOM 740 N N . ALA A 1 98 ? -7.238 6.904 -19.899 1.00 50.94 98 ALA A N 1
ATOM 741 C CA . ALA A 1 98 ? -8.688 7.088 -19.697 1.00 50.94 98 ALA A CA 1
ATOM 742 C C . ALA A 1 98 ? -8.946 8.301 -18.772 1.00 50.94 98 ALA A C 1
ATOM 744 O O . ALA A 1 98 ? -8.023 8.667 -18.044 1.00 50.94 98 ALA A O 1
ATOM 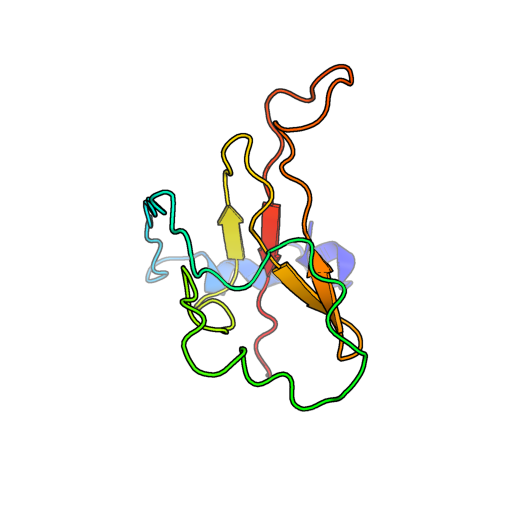745 N N . PRO A 1 99 ? -10.130 8.963 -18.794 1.00 48.56 99 PRO A N 1
ATOM 746 C CA . PRO A 1 99 ? -10.317 10.259 -18.138 1.00 48.56 99 PRO A CA 1
ATOM 747 C C . PRO A 1 99 ? -10.026 10.130 -16.640 1.00 48.56 99 PRO A C 1
ATOM 749 O O . PRO A 1 99 ? -10.687 9.386 -15.918 1.00 48.56 99 PRO A O 1
ATOM 752 N N . GLN A 1 100 ? -8.957 10.806 -16.230 1.00 51.62 100 GLN A N 1
ATOM 753 C CA . GLN A 1 100 ? -8.264 10.621 -14.966 1.00 51.62 100 GLN A CA 1
ATOM 754 C C . GLN A 1 100 ? -9.161 10.996 -13.786 1.00 51.62 100 GLN A C 1
ATOM 756 O O . GLN A 1 100 ? -9.632 12.128 -13.683 1.00 51.62 100 GLN A O 1
ATOM 761 N N . ALA A 1 101 ? -9.291 10.086 -12.822 1.00 50.38 101 ALA A N 1
ATOM 762 C CA . ALA A 1 101 ? -9.286 10.540 -11.443 1.00 50.38 101 ALA A CA 1
ATOM 763 C C . ALA A 1 101 ? -7.856 11.031 -11.183 1.00 50.38 101 ALA A C 1
ATOM 765 O O . ALA A 1 101 ? -6.956 10.225 -10.977 1.00 50.38 101 ALA A O 1
ATOM 766 N N . SER A 1 102 ? -7.630 12.343 -11.244 1.00 55.16 102 SER A N 1
ATOM 767 C CA . SER A 1 102 ? -6.321 12.981 -11.019 1.00 55.16 102 SER A CA 1
ATOM 768 C C . SER A 1 102 ? -5.789 12.827 -9.582 1.00 55.16 102 SER A C 1
ATOM 770 O O . SER A 1 102 ? -4.809 13.465 -9.204 1.00 55.16 102 SER A O 1
ATOM 772 N N . THR A 1 103 ? -6.450 12.009 -8.760 1.00 64.38 103 THR A N 1
ATOM 773 C CA . THR A 1 103 ? -6.249 11.872 -7.316 1.00 64.38 103 THR A CA 1
ATOM 774 C C . THR A 1 103 ? -6.580 10.453 -6.837 1.00 64.38 103 THR A C 1
ATOM 776 O O . THR A 1 103 ? -7.332 10.257 -5.884 1.00 64.38 103 THR A O 1
ATOM 779 N N . ALA A 1 104 ? -6.047 9.430 -7.504 1.00 69.44 104 ALA A N 1
ATOM 780 C CA . ALA A 1 104 ? -6.144 8.056 -7.019 1.00 69.44 104 ALA A CA 1
ATOM 781 C C . ALA A 1 104 ? -4.870 7.650 -6.260 1.00 69.44 104 ALA A C 1
ATOM 783 O O . ALA A 1 104 ? -3.753 7.959 -6.670 1.00 69.44 104 ALA A O 1
ATOM 784 N N . PHE A 1 105 ? -5.056 6.962 -5.137 1.00 83.31 105 PHE A N 1
ATOM 785 C CA . PHE A 1 105 ? -3.994 6.475 -4.260 1.00 83.31 105 PHE A CA 1
ATOM 786 C C . PHE A 1 105 ? -4.252 5.013 -3.908 1.00 83.31 105 PHE A C 1
ATOM 788 O O . PHE A 1 105 ? -5.402 4.577 -3.819 1.00 83.31 105 PHE A O 1
ATOM 795 N N . THR A 1 106 ? -3.179 4.258 -3.701 1.00 84.62 106 THR A N 1
ATOM 796 C CA . THR A 1 106 ? -3.269 2.881 -3.219 1.00 84.62 106 THR A CA 1
ATOM 797 C C . THR A 1 106 ? -3.377 2.917 -1.698 1.00 84.62 106 THR A C 1
ATOM 799 O O . THR A 1 106 ? -2.578 3.575 -1.032 1.00 84.62 106 THR A O 1
ATOM 802 N N . ILE A 1 107 ? -4.378 2.229 -1.146 1.00 88.94 107 ILE A N 1
ATOM 803 C CA . ILE A 1 107 ? -4.544 2.053 0.299 1.00 88.94 107 ILE A CA 1
ATOM 804 C C . ILE A 1 107 ? -4.258 0.600 0.630 1.00 88.94 107 ILE A C 1
ATOM 806 O O . ILE 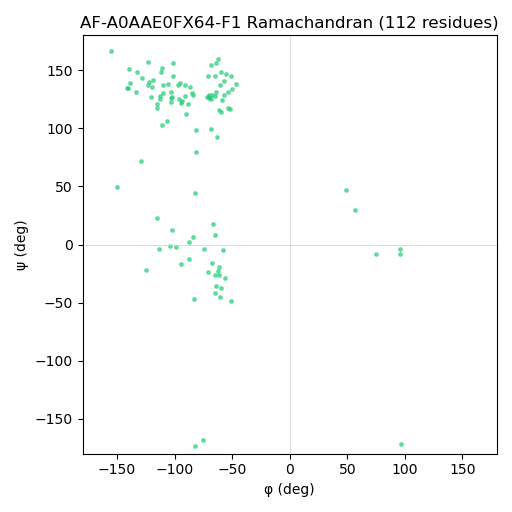A 1 107 ? -4.855 -0.297 0.032 1.00 88.94 107 ILE A O 1
ATOM 810 N N . ASN A 1 108 ? -3.416 0.367 1.627 1.00 90.44 108 ASN A N 1
ATOM 811 C CA . ASN A 1 108 ? -3.242 -0.954 2.200 1.00 90.44 108 ASN A CA 1
ATOM 812 C C . ASN A 1 108 ? -3.390 -0.906 3.719 1.00 90.44 108 ASN A C 1
ATOM 814 O O . ASN A 1 108 ? -2.997 0.047 4.393 1.00 90.44 108 ASN A O 1
ATOM 818 N N . VAL A 1 109 ? -3.990 -1.968 4.241 1.00 87.44 109 VAL A N 1
ATOM 819 C CA . VAL A 1 109 ? -4.231 -2.174 5.664 1.00 87.44 109 VAL A CA 1
ATOM 820 C C . VAL A 1 109 ? -3.498 -3.440 6.052 1.00 87.44 109 VAL A C 1
ATOM 822 O O . VAL A 1 109 ? -3.577 -4.448 5.347 1.00 87.44 109 VAL A O 1
ATOM 825 N N . ARG A 1 110 ? -2.802 -3.399 7.182 1.00 81.44 110 ARG A N 1
ATOM 826 C CA . ARG A 1 110 ? -2.321 -4.618 7.816 1.00 81.44 110 ARG A CA 1
ATOM 827 C C . ARG A 1 110 ? -3.338 -5.046 8.858 1.00 81.44 110 ARG A C 1
ATOM 829 O O . ARG A 1 110 ? -3.625 -4.305 9.795 1.00 81.44 110 ARG A O 1
ATOM 836 N N . TRP A 1 111 ? -3.849 -6.261 8.705 1.00 67.88 111 TRP A N 1
ATOM 837 C CA . TRP A 1 111 ? -4.536 -6.919 9.803 1.00 67.88 111 TRP A CA 1
ATOM 838 C C . TRP A 1 111 ? -3.501 -7.287 10.868 1.00 67.88 111 TRP A C 1
ATOM 840 O O . TRP A 1 111 ? -2.470 -7.888 10.553 1.00 67.88 111 TRP A O 1
ATOM 850 N N . MET A 1 112 ? -3.738 -6.871 12.107 1.00 60.81 112 MET A N 1
ATOM 851 C CA . MET A 1 112 ? -2.960 -7.340 13.247 1.00 60.81 112 MET A CA 1
ATOM 852 C C . MET A 1 112 ? -3.743 -8.483 13.877 1.00 60.81 112 MET A C 1
ATOM 854 O O . MET A 1 112 ? -4.928 -8.313 14.169 1.00 60.81 112 MET A O 1
ATOM 858 N N . ASP A 1 113 ? -3.103 -9.643 14.030 1.00 53.72 113 ASP A N 1
ATOM 859 C CA . ASP A 1 113 ? -3.690 -10.728 14.811 1.00 53.72 113 ASP A CA 1
ATOM 860 C C . ASP A 1 113 ? -3.983 -10.220 16.237 1.00 53.72 113 ASP A C 1
ATOM 862 O O . ASP A 1 113 ? -3.200 -9.411 16.753 1.00 53.72 113 ASP A O 1
ATOM 866 N N . PRO A 1 114 ? -5.121 -10.619 16.834 1.00 52.12 114 PRO A N 1
ATOM 867 C CA . PRO A 1 114 ? -5.502 -10.206 18.183 1.00 52.12 114 PRO A CA 1
ATOM 868 C C . PRO A 1 114 ? -4.514 -10.667 19.262 1.00 52.12 114 PRO A C 1
ATOM 870 O O . PRO A 1 114 ? -3.890 -11.741 19.098 1.00 52.12 114 PRO A O 1
#

Mean predicted aligned error: 9.16 Å

Solvent-accessible surface area (backbone atoms only — not comparable to full-atom values): 8006 Å² total; per-residue (Å²): 107,74,34,50,76,68,78,39,59,81,64,74,56,46,83,73,70,38,94,86,58,87,84,85,88,83,90,86,84,80,75,93,63,98,54,45,65,60,61,79,58,82,72,73,91,56,93,74,77,70,69,60,93,82,42,47,68,93,67,80,93,76,79,80,85,65,62,73,50,83,43,81,70,59,58,65,57,62,54,66,47,80,55,95,88,36,81,41,68,48,74,26,68,66,53,54,103,57,93,67,66,92,79,61,65,52,75,50,70,48,85,74,84,133

Secondary structure (DSSP, 8-state):
-HHHHTT--TTTTHHHHSTT-------------TTBPPTT----S-S--PPPTTPBPSS-S-PPSSSEEEE---S----EEEETTEEEE---SSSSSSS--TT--EEEEPPPP-

InterPro domains:
  IPR027443 Isopenicillin N synthase-like superfamily [G3DSA:2.60.120.330] (1-110)
  IPR044861 Isopenicillin N synthase-like, Fe(2+) 2OG dioxygenase domain [PF03171] (23-92)
  IPR050295 Plant 2-oxoglutarate-dependent oxidoreductases [PTHR47991] (2-94)

Organism: NCBI:txid36881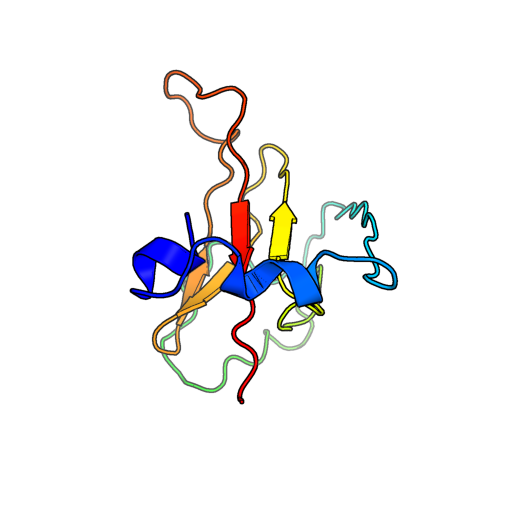

Radius of gyration: 17.22 Å; Cα contacts (8 Å, |Δi|>4): 106; chains: 1; bounding box: 41×35×42 Å

Sequence (114 aa):
AMALSLDLPASSFDQYCSEGHTSYLRLNYYPPCPDVARADAVLPVAEEMEAPPGAIMGIERHTDAGLLTILIQDDVSALQVRHDGRWNLVPSPNGRPAPQASTAFTINVRWMDP